Protein AF-A0A519MWJ8-F1 (afdb_monomer_lite)

Secondary structure (DSSP, 8-state):
-TTSTTGGG--EEEE-SSSSEEEEEETTEEEEEETTTTEEEEEEEPPTT-EEEEEEE-TTTS-EEEEEEE-SSSEEEEEEEB-TTSSBGGGS-SEEEEEES------PPP---

Structure (mmCIF, N/CA/C/O backbone):
data_AF-A0A519MWJ8-F1
#
_entry.id   AF-A0A519MWJ8-F1
#
loop_
_atom_site.group_PDB
_atom_site.id
_atom_site.type_symbol
_atom_site.label_atom_id
_atom_site.label_alt_id
_atom_site.label_comp_id
_atom_site.label_asym_id
_atom_site.label_entity_id
_atom_site.label_seq_id
_atom_site.pdbx_PDB_ins_code
_atom_site.Cartn_x
_atom_site.Cartn_y
_atom_site.Cartn_z
_atom_site.occupancy
_atom_site.B_iso_or_equiv
_atom_site.auth_seq_id
_atom_site.auth_comp_id
_atom_site.auth_asym_id
_atom_site.auth_atom_id
_atom_site.pdbx_PDB_model_num
ATOM 1 N N . MET A 1 1 ? 4.486 -22.082 -7.381 1.00 57.66 1 MET A N 1
ATOM 2 C CA . MET A 1 1 ? 4.437 -20.691 -6.866 1.00 57.66 1 MET A CA 1
ATOM 3 C C . MET A 1 1 ? 5.772 -20.212 -6.256 1.00 57.66 1 MET A C 1
ATOM 5 O O . MET A 1 1 ? 5.773 -19.205 -5.567 1.00 57.66 1 MET A O 1
ATOM 9 N N . SER A 1 2 ? 6.923 -20.847 -6.550 1.00 72.25 2 SER A N 1
ATOM 10 C CA . SER A 1 2 ? 8.236 -20.535 -5.928 1.00 72.25 2 SER A CA 1
ATOM 11 C C . SER A 1 2 ? 8.688 -19.075 -6.053 1.00 72.25 2 SER A C 1
ATOM 13 O O . SER A 1 2 ? 9.361 -18.566 -5.167 1.00 72.25 2 SER A O 1
ATOM 15 N N . ASN A 1 3 ? 8.308 -18.401 -7.140 1.00 86.06 3 ASN A N 1
ATOM 16 C CA . ASN A 1 3 ? 8.737 -17.030 -7.416 1.00 86.06 3 ASN A CA 1
ATOM 17 C C . ASN A 1 3 ? 7.650 -16.002 -7.093 1.00 86.06 3 ASN A C 1
ATOM 19 O O . ASN A 1 3 ? 7.839 -14.825 -7.338 1.00 86.06 3 ASN A O 1
ATOM 23 N N . SER A 1 4 ? 6.494 -16.409 -6.577 1.00 85.38 4 SER A N 1
ATOM 24 C CA . SER A 1 4 ? 5.395 -15.495 -6.240 1.00 85.38 4 SER A CA 1
ATOM 25 C C . SER A 1 4 ? 4.793 -15.961 -4.923 1.00 85.38 4 SER A C 1
ATOM 27 O O . SER A 1 4 ? 3.702 -16.540 -4.924 1.00 85.38 4 SER A O 1
ATOM 29 N N . PRO A 1 5 ? 5.560 -15.834 -3.822 1.00 86.56 5 PRO A N 1
ATOM 30 C CA . PRO A 1 5 ? 5.176 -16.366 -2.526 1.00 86.56 5 PRO A CA 1
ATOM 31 C C . PRO A 1 5 ? 3.767 -15.913 -2.161 1.00 86.56 5 PRO A C 1
ATOM 33 O O . PRO A 1 5 ? 3.449 -14.728 -2.225 1.00 86.56 5 PRO A O 1
ATOM 36 N N . GLU A 1 6 ? 2.932 -16.886 -1.802 1.00 90.56 6 GLU A N 1
ATOM 37 C CA . GLU A 1 6 ? 1.616 -16.673 -1.188 1.00 90.56 6 GLU A CA 1
ATOM 38 C C . GLU A 1 6 ? 0.588 -15.922 -2.040 1.00 90.56 6 GLU A C 1
ATOM 40 O O . GLU A 1 6 ? -0.496 -15.616 -1.555 1.00 90.56 6 GLU A O 1
ATOM 45 N N . ILE A 1 7 ? 0.863 -15.692 -3.328 1.00 92.19 7 ILE A N 1
ATOM 46 C CA . ILE A 1 7 ? -0.062 -14.975 -4.216 1.00 92.19 7 ILE A CA 1
ATOM 47 C C . ILE A 1 7 ? -1.437 -15.660 -4.325 1.00 92.19 7 ILE A C 1
ATOM 49 O O . ILE A 1 7 ? -2.439 -14.991 -4.548 1.00 92.19 7 ILE A O 1
ATOM 53 N N . GLY A 1 8 ? -1.507 -16.983 -4.121 1.00 92.69 8 GLY A N 1
ATOM 54 C CA . GLY A 1 8 ? -2.766 -17.739 -4.086 1.00 92.69 8 GLY A CA 1
ATOM 55 C C . GLY A 1 8 ? -3.659 -17.439 -2.875 1.00 92.69 8 GLY A C 1
ATOM 56 O O . GLY A 1 8 ? -4.844 -17.746 -2.919 1.00 92.69 8 GLY A O 1
ATOM 57 N N . SER A 1 9 ? -3.105 -16.823 -1.828 1.00 95.56 9 SER A N 1
ATOM 58 C CA . SER A 1 9 ? -3.822 -16.381 -0.624 1.00 95.56 9 SER A CA 1
ATOM 59 C C . SER A 1 9 ? -3.936 -14.856 -0.552 1.00 95.56 9 SER A C 1
ATOM 61 O O . SER A 1 9 ? -4.251 -14.312 0.506 1.00 95.56 9 SER A O 1
ATOM 63 N N . ALA A 1 10 ? -3.614 -14.154 -1.642 1.00 96.94 10 ALA A N 1
ATOM 64 C CA . ALA A 1 10 ? -3.634 -12.704 -1.661 1.00 96.94 10 ALA A CA 1
ATOM 65 C C . ALA A 1 10 ? -5.065 -12.156 -1.664 1.00 96.94 10 ALA A C 1
ATOM 67 O O . ALA A 1 10 ? -5.931 -12.659 -2.379 1.00 96.94 10 ALA A O 1
ATOM 68 N N . THR A 1 11 ? -5.302 -11.118 -0.864 1.00 97.12 11 THR A N 1
ATOM 69 C CA . THR A 1 11 ? -6.643 -10.554 -0.640 1.00 97.12 11 THR A CA 1
ATOM 70 C C . THR A 1 11 ? -6.878 -9.257 -1.396 1.00 97.12 11 THR A C 1
ATOM 72 O O . THR A 1 11 ? -8.014 -8.964 -1.758 1.00 97.12 11 THR A O 1
ATOM 75 N N . ASN A 1 12 ? -5.824 -8.486 -1.670 1.00 98.00 12 ASN A N 1
ATOM 76 C CA . ASN A 1 12 ? -5.920 -7.240 -2.422 1.00 98.00 12 ASN A CA 1
ATOM 77 C C . ASN A 1 12 ? -4.834 -7.167 -3.494 1.00 98.00 12 ASN A C 1
ATOM 79 O O . ASN A 1 12 ? -3.761 -7.763 -3.365 1.00 98.00 12 ASN A O 1
ATOM 83 N N . PHE A 1 13 ? -5.122 -6.401 -4.545 1.00 97.56 13 PHE A N 1
ATOM 84 C CA . PHE A 1 13 ? -4.254 -6.236 -5.702 1.00 97.56 13 PHE A CA 1
ATOM 85 C C . PHE A 1 13 ? -4.301 -4.798 -6.211 1.00 97.56 13 PHE A C 1
ATOM 87 O O . PHE A 1 13 ? -5.374 -4.222 -6.366 1.00 97.56 13 PHE A O 1
ATOM 94 N N . ALA A 1 14 ? -3.142 -4.245 -6.555 1.00 97.50 14 ALA A N 1
ATOM 95 C CA . ALA A 1 14 ? -3.031 -2.957 -7.226 1.00 97.50 14 ALA A CA 1
ATOM 96 C C . ALA A 1 14 ? -1.935 -3.007 -8.288 1.00 97.50 14 ALA A C 1
ATOM 98 O O . ALA A 1 14 ? -0.863 -3.559 -8.069 1.00 97.50 14 ALA A O 1
ATOM 99 N N . THR A 1 15 ? -2.183 -2.421 -9.454 1.00 96.69 15 THR A N 1
ATOM 100 C CA . THR A 1 15 ? -1.237 -2.437 -10.578 1.00 96.69 15 THR A CA 1
ATOM 101 C C . THR A 1 15 ? -0.660 -1.058 -10.834 1.00 96.69 15 THR A C 1
ATOM 103 O O . THR A 1 15 ? -1.372 -0.052 -10.767 1.00 96.69 15 THR A O 1
ATOM 106 N N . SER A 1 16 ? 0.625 -1.015 -11.179 1.00 94.94 16 SER A N 1
ATOM 107 C CA . SER A 1 16 ? 1.219 0.195 -11.738 1.00 94.94 16 SER A CA 1
ATOM 108 C C . SER A 1 16 ? 0.735 0.391 -13.177 1.00 94.94 16 SER A C 1
ATOM 110 O O . SER A 1 16 ? 0.675 -0.552 -13.961 1.00 94.94 16 SER A O 1
ATOM 112 N N . SER A 1 17 ? 0.378 1.626 -13.525 1.00 91.62 17 SER A N 1
ATOM 113 C CA . SER A 1 17 ? 0.055 2.035 -14.900 1.00 91.62 17 SER A CA 1
ATOM 114 C C . SER A 1 17 ? 1.295 2.398 -15.726 1.00 91.62 17 SER A C 1
ATOM 116 O O . SER A 1 17 ? 1.178 2.597 -16.932 1.00 91.62 17 SER A O 1
ATOM 118 N N . ILE A 1 18 ? 2.471 2.487 -15.093 1.00 92.94 18 ILE A N 1
ATOM 119 C CA . ILE A 1 18 ? 3.733 2.905 -15.733 1.00 92.94 18 ILE A CA 1
ATOM 120 C C . ILE A 1 18 ? 4.811 1.815 -15.703 1.00 92.94 18 ILE A C 1
ATOM 122 O O . ILE A 1 18 ? 5.616 1.724 -16.625 1.00 92.94 18 ILE A O 1
ATOM 126 N N . LEU A 1 19 ? 4.830 0.975 -14.663 1.00 92.50 19 LEU A N 1
ATOM 127 C CA . LEU A 1 19 ? 5.751 -0.151 -14.517 1.00 92.50 19 LEU A CA 1
ATOM 128 C C . LEU A 1 19 ? 4.985 -1.458 -14.735 1.00 92.50 19 LEU A C 1
ATOM 130 O O . LEU A 1 19 ? 3.803 -1.561 -14.415 1.00 92.50 19 LEU A O 1
ATOM 134 N N . LYS A 1 20 ? 5.665 -2.492 -15.237 1.00 95.50 20 LYS A N 1
ATOM 135 C CA . LYS A 1 20 ? 5.091 -3.840 -15.404 1.00 95.50 20 LYS A CA 1
ATOM 136 C C . LYS A 1 20 ? 5.099 -4.596 -14.073 1.00 95.50 20 LYS A C 1
ATOM 138 O O . LYS A 1 20 ? 5.793 -5.600 -13.915 1.00 95.50 20 LYS A O 1
ATOM 143 N N . GLN A 1 21 ? 4.378 -4.045 -13.103 1.00 96.88 21 GLN A N 1
ATOM 144 C CA . GLN A 1 21 ? 4.433 -4.440 -11.702 1.00 96.88 21 GLN A CA 1
ATOM 145 C C . GLN A 1 21 ? 3.040 -4.511 -11.069 1.00 96.88 21 GLN A C 1
ATOM 147 O O . GLN A 1 21 ? 2.159 -3.688 -11.342 1.00 96.88 21 GLN A O 1
ATOM 152 N N . LEU A 1 22 ? 2.876 -5.499 -10.191 1.00 97.25 22 LEU A N 1
ATOM 153 C CA . LEU A 1 22 ? 1.666 -5.785 -9.428 1.00 97.25 22 LEU A CA 1
ATOM 154 C C . LEU A 1 22 ? 2.013 -5.817 -7.939 1.00 97.25 22 LEU A C 1
ATOM 156 O O . LEU A 1 22 ? 2.906 -6.547 -7.518 1.00 97.25 22 LEU A O 1
ATOM 160 N N . TYR A 1 23 ? 1.266 -5.070 -7.146 1.00 98.31 23 TYR A N 1
ATOM 161 C CA . TYR A 1 23 ? 1.293 -5.125 -5.694 1.00 98.31 23 TYR A CA 1
ATOM 162 C C . TYR A 1 23 ? 0.184 -6.056 -5.232 1.00 98.31 23 TYR A C 1
ATOM 164 O O . TYR A 1 23 ? -0.934 -5.981 -5.748 1.00 98.31 23 TYR A O 1
ATOM 172 N N . TYR A 1 24 ? 0.482 -6.917 -4.268 1.00 98.38 24 TYR A N 1
ATOM 173 C CA . TYR A 1 24 ? -0.519 -7.771 -3.641 1.00 98.38 24 TYR A CA 1
ATOM 174 C C . TYR A 1 24 ? -0.256 -7.920 -2.149 1.00 98.38 24 TYR A C 1
ATOM 176 O O . TYR A 1 24 ? 0.867 -7.721 -1.680 1.00 98.38 24 TYR A O 1
ATOM 184 N N . THR A 1 25 ? -1.295 -8.258 -1.396 1.00 98.31 25 THR A N 1
ATOM 185 C CA . THR A 1 25 ? -1.229 -8.333 0.066 1.00 98.31 25 THR A CA 1
ATOM 186 C C . THR A 1 25 ? -1.670 -9.691 0.576 1.00 98.31 25 THR A C 1
ATOM 188 O O . THR A 1 25 ? -2.588 -10.294 0.032 1.00 98.31 25 THR A O 1
ATOM 191 N N . VAL A 1 26 ? -1.003 -10.177 1.624 1.00 96.88 26 VAL A N 1
ATOM 192 C CA . VAL A 1 26 ? -1.331 -11.435 2.310 1.00 96.88 26 VAL A CA 1
ATOM 193 C C . VAL A 1 26 ? -1.248 -11.186 3.814 1.00 96.88 26 VAL A C 1
ATOM 195 O O . VAL A 1 26 ? -0.158 -10.994 4.359 1.00 96.88 26 VAL A O 1
ATOM 198 N N . GLY A 1 27 ? -2.396 -11.167 4.496 1.00 95.44 27 GLY A N 1
ATOM 199 C CA . GLY A 1 27 ? -2.470 -10.816 5.917 1.00 95.44 27 GLY A CA 1
ATOM 200 C C . GLY A 1 27 ? -1.956 -9.395 6.178 1.00 95.44 27 GLY A C 1
ATOM 201 O O . GLY A 1 27 ? -2.558 -8.421 5.739 1.00 95.44 27 GLY A O 1
ATOM 202 N N . ASN A 1 28 ? -0.823 -9.280 6.874 1.00 97.62 28 ASN A N 1
ATOM 203 C CA . ASN A 1 28 ? -0.159 -8.014 7.202 1.00 97.62 28 ASN A CA 1
ATOM 204 C C . ASN A 1 28 ? 1.037 -7.682 6.286 1.00 97.62 28 ASN A C 1
ATOM 206 O O . ASN A 1 28 ? 1.814 -6.773 6.588 1.00 97.62 28 ASN A O 1
ATOM 210 N N . ARG A 1 29 ? 1.234 -8.436 5.200 1.00 98.19 29 ARG A N 1
ATOM 211 C CA . ARG A 1 29 ? 2.395 -8.318 4.306 1.00 98.19 29 ARG A CA 1
ATOM 212 C C . ARG A 1 29 ? 2.015 -7.750 2.951 1.00 98.19 29 ARG A C 1
ATOM 214 O O . ARG A 1 29 ? 0.964 -8.083 2.407 1.00 98.19 29 ARG A O 1
ATOM 221 N N . VAL A 1 30 ? 2.912 -6.938 2.401 1.00 98.62 30 VAL A N 1
ATOM 222 C CA . VAL A 1 30 ? 2.807 -6.342 1.069 1.00 98.62 30 VAL A CA 1
ATOM 223 C C . VAL A 1 30 ? 3.939 -6.860 0.197 1.00 98.62 30 VAL A C 1
ATOM 225 O O . VAL A 1 30 ? 5.120 -6.718 0.523 1.00 98.62 30 VAL A O 1
ATOM 228 N N . TYR A 1 31 ? 3.570 -7.422 -0.942 1.00 98.31 31 TYR A N 1
ATOM 229 C CA . TYR A 1 31 ? 4.479 -7.963 -1.932 1.00 98.31 31 TYR A CA 1
ATOM 230 C C . TYR A 1 31 ? 4.438 -7.141 -3.212 1.00 98.31 31 TYR A C 1
ATOM 232 O O . TYR A 1 31 ? 3.397 -6.611 -3.602 1.00 98.31 31 TYR A O 1
ATOM 240 N N . LEU A 1 32 ? 5.578 -7.092 -3.891 1.00 98.12 32 LEU A N 1
ATOM 241 C CA . LEU A 1 32 ? 5.730 -6.530 -5.224 1.00 98.12 32 LEU A CA 1
ATOM 242 C C . LEU A 1 32 ? 6.143 -7.636 -6.184 1.00 98.12 32 LEU A C 1
ATOM 244 O O . LEU A 1 32 ? 7.247 -8.168 -6.067 1.00 98.12 32 LEU A O 1
ATOM 248 N N . TYR A 1 33 ? 5.270 -7.953 -7.132 1.00 97.75 33 TYR A N 1
ATOM 249 C CA . TYR A 1 33 ? 5.544 -8.830 -8.259 1.00 97.75 33 TYR A CA 1
ATOM 250 C C . TYR A 1 33 ? 6.011 -8.022 -9.467 1.00 97.75 33 TYR A C 1
ATOM 252 O O . TYR A 1 33 ? 5.304 -7.134 -9.950 1.00 97.75 33 TYR A O 1
ATOM 260 N N . ASP A 1 34 ? 7.190 -8.361 -9.974 1.00 95.94 34 ASP A N 1
ATOM 261 C CA . ASP A 1 34 ? 7.734 -7.827 -11.212 1.00 95.94 34 ASP A CA 1
ATOM 262 C C . ASP A 1 34 ? 7.490 -8.821 -12.352 1.00 95.94 34 ASP A C 1
ATOM 264 O O . ASP A 1 34 ? 7.972 -9.958 -12.336 1.00 95.94 34 ASP A O 1
ATOM 268 N N . MET A 1 35 ? 6.718 -8.399 -13.354 1.00 94.12 35 MET A N 1
ATOM 269 C CA . MET A 1 35 ? 6.306 -9.275 -14.452 1.00 94.12 35 MET A CA 1
ATOM 270 C C . MET A 1 35 ? 7.457 -9.586 -15.414 1.00 94.12 35 MET A C 1
ATOM 272 O O . MET A 1 35 ? 7.420 -10.613 -16.093 1.00 94.12 35 MET A O 1
ATOM 276 N N . LEU A 1 36 ? 8.471 -8.716 -15.491 1.00 93.94 36 LEU A N 1
ATOM 277 C CA . LEU A 1 36 ? 9.648 -8.943 -16.329 1.00 93.94 36 LEU A CA 1
ATOM 278 C C . LEU A 1 36 ? 10.575 -9.963 -15.673 1.00 93.94 36 LEU A C 1
ATOM 280 O O . LEU A 1 36 ? 11.013 -10.903 -16.334 1.00 93.94 36 LEU A O 1
ATOM 284 N N . ALA A 1 37 ? 10.809 -9.819 -14.368 1.00 94.12 37 ALA A N 1
ATOM 285 C CA . ALA A 1 37 ? 11.596 -10.778 -13.594 1.00 94.12 37 ALA A CA 1
ATOM 286 C C . ALA A 1 37 ? 10.829 -12.079 -13.292 1.00 94.12 37 ALA A C 1
ATOM 288 O O . ALA A 1 37 ? 11.430 -13.082 -12.908 1.00 94.12 37 ALA A O 1
ATOM 289 N N . LYS A 1 38 ? 9.500 -12.070 -13.467 1.00 94.56 38 LYS A N 1
ATOM 290 C CA . LYS A 1 38 ? 8.582 -13.162 -13.112 1.00 94.56 38 LYS A CA 1
ATOM 291 C C . LYS A 1 38 ? 8.740 -13.588 -11.650 1.00 94.56 38 LYS A C 1
ATOM 293 O O . LYS A 1 38 ? 8.605 -14.772 -11.329 1.00 94.56 38 LYS A O 1
ATOM 298 N N . SER A 1 39 ? 9.026 -12.629 -10.772 1.00 95.56 39 SER A N 1
ATOM 299 C CA . SER A 1 39 ? 9.270 -12.873 -9.355 1.00 95.56 39 SER A CA 1
ATOM 300 C C . SER A 1 39 ? 8.645 -11.801 -8.466 1.00 95.56 39 SER A C 1
ATOM 302 O O . SER A 1 39 ? 8.470 -10.656 -8.877 1.00 95.56 39 SER A O 1
ATOM 304 N N . ALA A 1 40 ? 8.275 -12.184 -7.245 1.00 97.00 40 ALA A N 1
ATOM 305 C CA . ALA A 1 40 ? 7.780 -11.295 -6.214 1.00 97.00 40 ALA A CA 1
ATOM 306 C C . ALA A 1 40 ? 8.730 -11.247 -5.027 1.00 97.00 40 ALA A C 1
ATOM 308 O O . ALA A 1 40 ? 9.411 -12.223 -4.707 1.00 97.00 40 ALA A O 1
ATOM 309 N N . ARG A 1 41 ? 8.713 -10.109 -4.342 1.00 96.19 41 ARG A N 1
ATOM 310 C CA . ARG A 1 41 ? 9.455 -9.880 -3.106 1.00 96.19 41 ARG A CA 1
ATOM 311 C C . ARG A 1 41 ? 8.582 -9.172 -2.086 1.00 96.19 41 ARG A C 1
ATOM 313 O O . ARG A 1 41 ? 7.719 -8.376 -2.454 1.00 96.19 41 ARG A O 1
ATOM 320 N N . LEU A 1 42 ? 8.808 -9.478 -0.815 1.00 97.12 42 LEU A N 1
ATOM 321 C CA . LEU A 1 42 ? 8.210 -8.757 0.300 1.00 97.12 42 LEU A CA 1
ATOM 322 C C . LEU A 1 42 ? 8.827 -7.358 0.346 1.00 97.12 42 LEU A C 1
ATOM 324 O O . LEU A 1 42 ? 10.048 -7.236 0.396 1.00 97.12 42 LEU A O 1
ATOM 328 N N . ILE A 1 43 ? 7.994 -6.322 0.319 1.00 98.06 43 ILE A N 1
ATOM 329 C CA . ILE A 1 43 ? 8.458 -4.928 0.363 1.00 98.06 43 ILE A CA 1
ATOM 330 C C . ILE A 1 43 ? 8.039 -4.208 1.642 1.00 98.06 43 ILE A C 1
ATOM 332 O O . ILE A 1 43 ? 8.600 -3.163 1.958 1.00 98.06 43 ILE A O 1
ATOM 336 N N . PHE A 1 44 ? 7.064 -4.751 2.381 1.00 98.56 44 PHE A N 1
ATOM 337 C CA . PHE A 1 44 ? 6.633 -4.191 3.656 1.00 98.56 44 PHE A CA 1
ATOM 338 C C . PHE A 1 44 ? 5.858 -5.206 4.496 1.00 98.56 44 PHE A C 1
ATOM 340 O O . PHE A 1 44 ? 5.089 -6.008 3.964 1.00 98.56 44 PHE A O 1
ATOM 347 N N . THR A 1 45 ? 6.008 -5.109 5.815 1.00 98.56 45 THR A N 1
ATOM 348 C CA . THR A 1 45 ? 5.246 -5.889 6.793 1.00 98.56 45 THR A CA 1
ATOM 349 C C . THR A 1 45 ? 4.730 -4.943 7.864 1.00 98.56 45 THR A C 1
ATOM 351 O O . THR A 1 45 ? 5.519 -4.279 8.537 1.00 98.56 45 THR A O 1
ATOM 354 N N . PHE A 1 46 ? 3.413 -4.882 8.035 1.00 98.38 46 PHE A N 1
ATOM 355 C CA . PHE A 1 46 ? 2.810 -4.192 9.173 1.00 98.38 46 PHE A CA 1
ATOM 356 C C . PHE A 1 46 ? 3.064 -4.976 10.470 1.00 98.38 46 PHE A C 1
ATOM 358 O O . PHE A 1 46 ? 3.327 -6.180 10.409 1.00 98.38 46 PHE A O 1
ATOM 365 N N . PRO A 1 47 ? 2.975 -4.345 11.654 1.00 97.69 47 PRO A N 1
ATOM 366 C CA . PRO A 1 47 ? 3.095 -5.062 12.919 1.00 97.69 47 PRO A CA 1
ATOM 367 C C . PRO A 1 47 ? 2.139 -6.262 13.010 1.00 97.69 47 PRO A C 1
ATOM 369 O O . PRO A 1 47 ? 1.098 -6.309 12.353 1.00 97.69 47 PRO A O 1
ATOM 372 N N . ALA A 1 48 ? 2.495 -7.251 13.829 1.00 96.25 48 ALA A N 1
ATOM 373 C CA . ALA A 1 48 ? 1.631 -8.404 14.058 1.00 96.25 48 ALA A CA 1
ATOM 374 C C . ALA A 1 48 ? 0.256 -7.961 14.595 1.00 96.25 48 ALA A C 1
ATOM 376 O O . ALA A 1 48 ? 0.167 -7.031 15.393 1.00 96.25 48 ALA A O 1
ATOM 377 N N . GLY A 1 49 ? -0.808 -8.626 14.140 1.00 94.38 49 GLY A N 1
ATOM 378 C CA . GLY A 1 49 ? -2.194 -8.288 14.487 1.00 94.38 49 GLY A CA 1
ATOM 379 C C . GLY A 1 49 ? -2.840 -7.229 13.587 1.00 94.38 49 GLY A C 1
ATOM 380 O O . GLY A 1 49 ? -4.060 -7.102 13.610 1.00 94.38 49 GLY A O 1
ATOM 381 N N . TYR A 1 50 ? -2.065 -6.523 12.756 1.00 97.62 50 TYR A N 1
ATOM 382 C CA . TYR A 1 50 ? -2.631 -5.622 11.754 1.00 97.62 50 TYR A CA 1
ATOM 383 C C . TYR A 1 50 ? -3.227 -6.439 10.609 1.00 97.62 50 TYR A C 1
ATOM 385 O O . TYR A 1 50 ? -2.624 -7.410 10.149 1.00 97.62 50 TYR A O 1
ATOM 393 N N . VAL A 1 51 ? -4.383 -6.018 10.110 1.00 97.31 51 VAL A N 1
ATOM 394 C CA . VAL A 1 51 ? -5.048 -6.643 8.965 1.00 97.31 51 VAL A CA 1
ATOM 395 C C . VAL A 1 51 ? -5.125 -5.622 7.845 1.00 97.31 51 VAL A C 1
ATOM 397 O O . VAL A 1 51 ? -5.696 -4.551 8.030 1.00 97.31 51 VAL A O 1
ATOM 400 N N . ILE A 1 52 ? -4.551 -5.938 6.683 1.00 98.56 52 ILE A N 1
ATOM 401 C CA . ILE A 1 52 ? -4.730 -5.099 5.497 1.00 98.56 52 ILE A CA 1
ATOM 402 C C . ILE A 1 52 ? -6.138 -5.330 4.954 1.00 98.56 52 ILE A C 1
ATOM 404 O O . ILE A 1 52 ? -6.534 -6.469 4.712 1.00 98.56 52 ILE A O 1
ATOM 408 N N . LYS A 1 53 ? -6.885 -4.241 4.779 1.00 98.25 53 LYS A N 1
ATOM 409 C CA . LYS A 1 53 ? -8.282 -4.268 4.339 1.00 98.25 53 LYS A CA 1
ATOM 410 C C . LYS A 1 53 ? -8.412 -3.893 2.878 1.00 98.25 53 LYS A C 1
ATOM 412 O O . LYS A 1 53 ? -9.133 -4.560 2.140 1.00 98.25 53 LYS A O 1
ATOM 417 N N . ASP A 1 54 ? -7.674 -2.871 2.457 1.00 98.50 54 ASP A N 1
ATOM 418 C CA . ASP A 1 54 ? -7.674 -2.434 1.069 1.00 98.50 54 ASP A CA 1
ATOM 419 C C . ASP A 1 54 ? -6.374 -1.731 0.673 1.00 98.50 54 ASP A C 1
ATOM 421 O O . ASP A 1 54 ? -5.657 -1.190 1.522 1.00 98.50 54 ASP A O 1
ATOM 425 N N . ILE A 1 55 ? -6.083 -1.732 -0.627 1.00 98.56 55 ILE A N 1
ATOM 426 C CA . ILE A 1 55 ? -4.969 -0.992 -1.220 1.00 98.56 55 ILE A CA 1
ATOM 427 C C . ILE A 1 55 ? -5.432 -0.274 -2.484 1.00 98.56 55 ILE A C 1
ATOM 429 O O . ILE A 1 55 ? -6.142 -0.850 -3.299 1.00 98.56 55 ILE A O 1
ATOM 433 N N . GLU A 1 56 ? -4.967 0.954 -2.693 1.00 97.75 56 GLU A N 1
ATOM 434 C CA . GLU A 1 56 ? -5.301 1.724 -3.889 1.00 97.75 56 GLU A CA 1
ATOM 435 C C . GLU A 1 56 ? -4.077 2.436 -4.463 1.00 97.75 56 GLU A C 1
ATOM 437 O O . GLU A 1 56 ? -3.344 3.146 -3.769 1.00 97.75 56 GLU A O 1
ATOM 442 N N . MET A 1 57 ? -3.857 2.247 -5.764 1.00 97.31 57 MET A N 1
ATOM 443 C CA . MET A 1 57 ? -2.788 2.916 -6.504 1.00 97.31 57 MET A CA 1
ATOM 444 C C . MET A 1 57 ? -3.266 4.278 -6.994 1.00 97.31 57 MET A C 1
ATOM 446 O O . MET A 1 57 ? -4.288 4.374 -7.673 1.00 97.31 57 MET A O 1
ATOM 450 N N . LEU A 1 58 ? -2.469 5.327 -6.787 1.00 95.00 58 LEU A N 1
ATOM 451 C CA . LEU A 1 58 ? -2.705 6.610 -7.443 1.00 95.00 58 LEU A CA 1
ATOM 452 C C . LEU A 1 58 ? -2.492 6.473 -8.958 1.00 95.00 58 LEU A C 1
ATOM 454 O O . LEU A 1 58 ? -1.382 6.634 -9.455 1.00 95.00 58 LEU A O 1
ATOM 458 N N . ARG A 1 59 ? -3.560 6.203 -9.713 1.00 90.94 59 ARG A N 1
ATOM 459 C CA . ARG A 1 59 ? -3.490 5.824 -11.139 1.00 90.94 59 ARG A CA 1
ATOM 460 C C . ARG A 1 59 ? -2.817 6.844 -12.055 1.00 90.94 59 ARG A C 1
ATOM 462 O O . ARG A 1 59 ? -2.186 6.448 -13.034 1.00 90.94 59 ARG A O 1
ATOM 469 N N . SER A 1 60 ? -2.941 8.135 -11.746 1.00 90.88 60 SER A N 1
ATOM 470 C CA . SER A 1 60 ? -2.415 9.220 -12.584 1.00 90.88 60 SER A CA 1
ATOM 471 C C . SER A 1 60 ? -0.891 9.245 -12.657 1.00 90.88 60 SER A C 1
ATOM 473 O O . SER A 1 60 ? -0.338 9.704 -13.650 1.00 90.88 60 SER A O 1
ATOM 475 N N . THR A 1 61 ? -0.206 8.759 -11.621 1.00 93.69 61 THR A N 1
ATOM 476 C CA . THR A 1 61 ? 1.262 8.761 -11.568 1.00 93.69 61 THR A CA 1
ATOM 477 C C . THR A 1 61 ? 1.848 7.393 -11.264 1.00 93.69 61 THR A C 1
ATOM 479 O O . THR A 1 61 ? 3.006 7.160 -11.584 1.00 93.69 61 THR A O 1
ATOM 482 N N . SER A 1 62 ? 1.082 6.510 -10.622 1.00 94.88 62 SER A N 1
ATOM 483 C CA . SER A 1 62 ? 1.529 5.236 -10.054 1.00 94.88 62 SER A CA 1
ATOM 484 C C . SER A 1 62 ? 2.772 5.360 -9.164 1.00 94.88 62 SER A C 1
ATOM 486 O O . SER A 1 62 ? 3.567 4.432 -9.043 1.00 94.88 62 SER A O 1
ATOM 488 N N . LYS A 1 63 ? 2.944 6.532 -8.535 1.00 96.56 63 LYS A N 1
ATOM 489 C CA . LYS A 1 63 ? 4.042 6.839 -7.603 1.00 96.56 63 LYS A CA 1
ATOM 490 C C . LYS A 1 63 ? 3.615 6.784 -6.139 1.00 96.56 63 LYS A C 1
ATOM 492 O O . LYS A 1 63 ? 4.391 7.151 -5.259 1.00 96.56 63 LYS A O 1
ATOM 497 N N . GLN A 1 64 ? 2.381 6.370 -5.873 1.00 97.62 64 GLN A N 1
ATOM 498 C CA . GLN A 1 64 ? 1.855 6.269 -4.525 1.00 97.62 64 GLN A CA 1
ATOM 499 C C . GLN A 1 64 ? 0.884 5.104 -4.412 1.00 97.62 64 GLN A C 1
ATOM 501 O O . GLN A 1 64 ? -0.049 5.002 -5.208 1.00 97.62 64 GLN A O 1
ATOM 506 N N . LEU A 1 65 ? 1.090 4.284 -3.387 1.00 98.25 65 LEU A N 1
ATOM 507 C CA . LEU A 1 65 ? 0.138 3.274 -2.951 1.00 98.25 65 LEU A CA 1
ATOM 508 C C . LEU A 1 65 ? -0.428 3.702 -1.599 1.00 98.25 65 LEU A C 1
ATOM 510 O O . LEU A 1 65 ? 0.324 4.026 -0.677 1.00 98.25 65 LEU A O 1
AT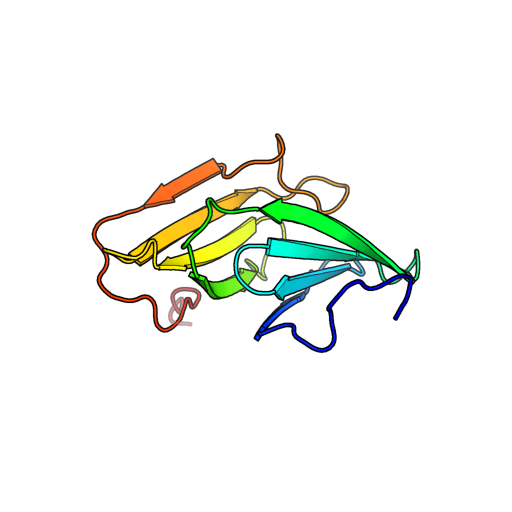OM 514 N N . VAL A 1 66 ? -1.748 3.722 -1.492 1.00 98.38 66 VAL A N 1
ATOM 515 C CA . VAL A 1 66 ? -2.455 3.960 -0.236 1.00 98.38 66 VAL A CA 1
ATOM 516 C C . VAL A 1 66 ? -2.910 2.611 0.301 1.00 98.38 66 VAL A C 1
ATOM 518 O O . VAL A 1 66 ? -3.427 1.800 -0.459 1.00 98.38 66 VAL A O 1
ATOM 521 N N . ILE A 1 67 ? -2.689 2.351 1.586 1.00 98.62 67 ILE A N 1
ATOM 522 C CA . ILE A 1 67 ? -3.046 1.090 2.239 1.00 98.62 67 ILE A CA 1
ATOM 523 C C . ILE A 1 67 ? -3.886 1.394 3.469 1.00 98.62 67 ILE A C 1
ATOM 525 O O . ILE A 1 67 ? -3.495 2.194 4.319 1.00 98.62 67 ILE A O 1
ATOM 529 N N . GLY A 1 68 ? -5.029 0.733 3.553 1.00 98.56 68 GLY A N 1
ATOM 530 C CA . GLY A 1 68 ? -5.950 0.796 4.670 1.00 98.56 68 GLY A CA 1
ATOM 531 C C . GLY A 1 68 ? -5.803 -0.456 5.503 1.00 98.56 68 GLY A C 1
ATOM 532 O O . GLY A 1 68 ? -5.851 -1.567 4.969 1.00 98.56 68 GLY A O 1
ATOM 533 N N . VAL A 1 69 ? -5.595 -0.275 6.799 1.00 98.44 69 VAL A N 1
ATOM 534 C CA . VAL A 1 69 ? -5.381 -1.374 7.734 1.00 98.44 69 VAL A CA 1
ATOM 535 C C . VAL A 1 69 ? -6.237 -1.185 8.971 1.00 98.44 69 VAL A C 1
ATOM 537 O O . VAL A 1 69 ? -6.447 -0.058 9.412 1.00 98.44 69 VAL A O 1
ATOM 540 N N . ASP A 1 70 ? -6.656 -2.292 9.566 1.00 97.75 70 ASP A N 1
ATOM 541 C CA . ASP A 1 70 ? -7.162 -2.307 10.933 1.00 97.75 70 ASP A CA 1
ATOM 542 C C . ASP A 1 70 ? -6.031 -2.754 11.859 1.00 97.75 70 ASP A C 1
ATOM 544 O O . ASP A 1 70 ? -5.419 -3.801 11.640 1.00 97.75 70 ASP A O 1
ATOM 548 N N . ASN A 1 71 ? -5.740 -1.974 12.902 1.00 95.62 71 ASN A N 1
ATOM 549 C CA . ASN A 1 71 ? -4.665 -2.279 13.857 1.00 95.62 71 ASN A CA 1
ATOM 550 C C . ASN A 1 71 ? -5.111 -3.165 15.041 1.00 95.62 71 ASN A C 1
ATOM 552 O O . ASN A 1 71 ? -4.361 -3.333 16.002 1.00 95.62 71 ASN A O 1
ATOM 556 N N . GLY A 1 72 ? -6.341 -3.686 14.992 1.00 93.00 72 GLY A N 1
ATOM 557 C CA . GLY A 1 72 ? -7.005 -4.422 16.073 1.00 93.00 72 GLY A CA 1
ATOM 558 C C . GLY A 1 72 ? -7.924 -3.565 16.953 1.00 93.00 72 GLY A C 1
ATOM 559 O O . GLY A 1 72 ? -8.826 -4.107 17.584 1.00 93.00 72 GLY A O 1
ATOM 560 N N . THR A 1 73 ? -7.750 -2.242 16.946 1.00 93.62 73 THR A N 1
ATOM 561 C CA . THR A 1 73 ? -8.570 -1.293 17.723 1.00 93.62 73 THR A CA 1
ATOM 562 C C . THR A 1 73 ? -9.256 -0.260 16.833 1.00 93.62 73 THR A C 1
ATOM 564 O O . THR A 1 73 ? -10.402 0.107 17.078 1.00 93.62 73 THR A O 1
ATOM 567 N N . ALA A 1 74 ? -8.554 0.239 15.817 1.00 96.06 74 ALA A N 1
ATOM 568 C CA . ALA A 1 74 ? -9.010 1.302 14.934 1.00 96.06 74 ALA A CA 1
ATOM 569 C C . ALA A 1 74 ? -8.429 1.141 13.526 1.00 96.06 74 ALA A C 1
ATOM 571 O O . ALA A 1 74 ? -7.3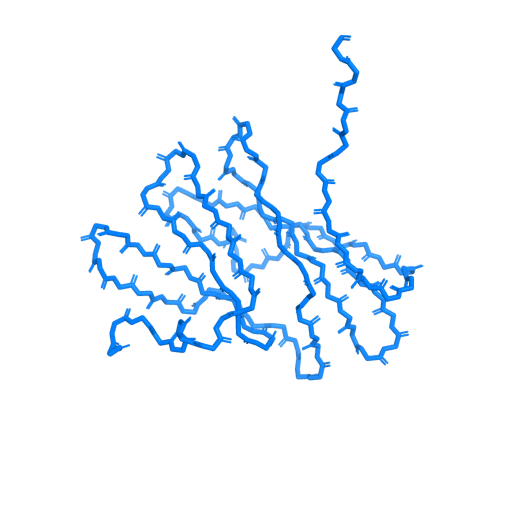98 0.487 13.327 1.00 96.06 74 ALA A O 1
ATOM 572 N N . GLY A 1 75 ? -9.075 1.796 12.567 1.00 98.06 75 GLY A N 1
ATOM 573 C CA . GLY A 1 75 ? -8.577 1.905 11.209 1.00 98.06 75 GLY A CA 1
ATOM 574 C C . GLY A 1 75 ? -7.469 2.945 11.088 1.00 98.06 75 GLY A C 1
ATOM 575 O O . GLY A 1 75 ? -7.498 4.025 11.696 1.00 98.06 75 GLY A O 1
ATOM 576 N N . GLU A 1 76 ? -6.493 2.628 10.250 1.00 98.44 76 GLU A N 1
ATOM 577 C CA . GLU A 1 76 ? -5.381 3.495 9.898 1.00 98.44 76 GLU A CA 1
ATOM 578 C C . GLU A 1 76 ? -5.171 3.494 8.380 1.00 98.44 76 GLU A C 1
ATOM 580 O O . GLU A 1 76 ? -5.316 2.474 7.706 1.00 98.44 76 GLU A O 1
ATOM 585 N N . VAL A 1 77 ? -4.804 4.653 7.832 1.00 98.38 77 VAL A N 1
ATOM 586 C CA . VAL A 1 77 ? -4.540 4.817 6.398 1.00 98.38 77 VAL A CA 1
ATOM 587 C C . VAL A 1 77 ? -3.110 5.287 6.198 1.00 98.38 77 VAL A C 1
ATOM 589 O O . VAL A 1 77 ? -2.697 6.332 6.706 1.00 98.38 77 VAL A O 1
ATOM 592 N N . TYR A 1 78 ? -2.359 4.518 5.425 1.00 98.69 78 TYR A N 1
ATOM 593 C CA . TYR A 1 78 ? -0.948 4.718 5.153 1.00 98.69 78 TYR A CA 1
ATOM 594 C C . TYR A 1 78 ? -0.737 5.112 3.699 1.00 98.69 78 TYR A C 1
ATOM 596 O O . TYR A 1 78 ? -1.286 4.501 2.789 1.00 98.69 78 TYR A O 1
ATOM 604 N N . TYR A 1 79 ? 0.105 6.111 3.479 1.00 98.50 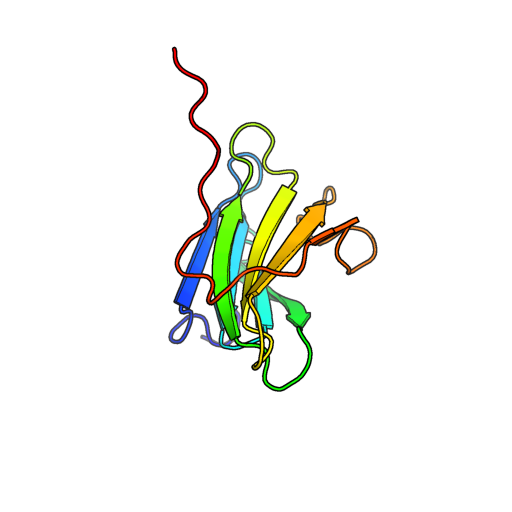79 TYR A N 1
ATOM 605 C CA . TYR A 1 79 ? 0.503 6.572 2.157 1.00 98.50 79 TYR A CA 1
ATOM 606 C C . TYR A 1 79 ? 1.967 6.216 1.943 1.00 98.50 79 TYR A C 1
ATOM 608 O O . TYR A 1 79 ? 2.842 6.731 2.642 1.00 98.50 79 TYR A O 1
ATOM 616 N N . PHE A 1 80 ? 2.238 5.374 0.954 1.00 98.69 80 PHE A N 1
ATOM 617 C CA . PHE A 1 80 ? 3.581 4.963 0.570 1.00 98.69 80 PHE A CA 1
ATOM 618 C C . PHE A 1 80 ? 3.978 5.648 -0.728 1.00 98.69 80 PHE A C 1
ATOM 620 O O . PHE A 1 80 ? 3.273 5.542 -1.729 1.00 98.69 80 PHE A O 1
ATOM 627 N N . SER A 1 81 ? 5.118 6.333 -0.723 1.00 98.25 81 SER A N 1
ATOM 628 C CA . SER A 1 81 ? 5.738 6.819 -1.957 1.00 98.25 81 SER A CA 1
ATOM 629 C C . SER A 1 81 ? 6.483 5.675 -2.635 1.00 98.25 81 SER A C 1
ATOM 631 O O . SER A 1 81 ? 7.160 4.911 -1.954 1.00 98.25 81 SER A O 1
ATOM 633 N N . ILE A 1 82 ? 6.384 5.573 -3.959 1.00 98.00 82 ILE A N 1
ATOM 634 C CA . ILE A 1 82 ? 7.029 4.526 -4.758 1.00 98.00 82 ILE A CA 1
ATOM 635 C C . ILE A 1 82 ? 8.243 5.102 -5.500 1.00 98.00 82 ILE A C 1
ATOM 637 O O . ILE A 1 82 ? 8.143 6.145 -6.154 1.00 98.00 82 ILE A O 1
ATOM 641 N N . ASN A 1 83 ? 9.387 4.423 -5.404 1.00 96.44 83 ASN A N 1
ATOM 642 C CA . ASN A 1 83 ? 10.625 4.791 -6.089 1.00 96.44 83 ASN A CA 1
ATOM 643 C C . ASN A 1 83 ? 10.683 4.246 -7.534 1.00 96.44 83 ASN A C 1
ATOM 645 O O . ASN A 1 83 ? 9.762 3.589 -8.018 1.00 96.44 83 ASN A O 1
ATOM 649 N N . GLY A 1 84 ? 11.784 4.508 -8.246 1.00 94.50 84 GLY A N 1
ATOM 650 C CA . GLY A 1 84 ? 11.959 4.064 -9.636 1.00 94.50 84 GLY A CA 1
ATOM 651 C C . GLY A 1 84 ? 11.987 2.540 -9.830 1.00 94.50 84 GLY A C 1
ATOM 652 O O . GLY A 1 84 ? 11.784 2.072 -10.945 1.00 94.50 84 GLY A O 1
ATOM 653 N N . GLN A 1 85 ? 12.214 1.770 -8.764 1.00 94.06 85 GLN A N 1
ATOM 654 C CA . GLN A 1 85 ? 12.246 0.305 -8.763 1.00 94.06 85 GLN A CA 1
ATOM 655 C C . GLN A 1 85 ? 10.887 -0.315 -8.390 1.00 94.06 85 GLN A C 1
ATOM 657 O O . GLN A 1 85 ? 10.748 -1.544 -8.384 1.00 94.06 85 GLN A O 1
ATOM 662 N N . GLY A 1 86 ? 9.885 0.514 -8.081 1.00 95.75 86 GLY A N 1
ATOM 663 C CA . GLY A 1 86 ? 8.571 0.071 -7.620 1.00 95.75 86 GLY A CA 1
ATOM 664 C C . GLY A 1 86 ? 8.471 -0.147 -6.111 1.00 95.75 86 GLY A C 1
ATOM 665 O O . GLY A 1 86 ? 7.399 -0.473 -5.610 1.00 95.75 86 GLY A O 1
ATOM 666 N N . GLU A 1 87 ? 9.550 0.035 -5.359 1.00 97.19 87 GLU A N 1
ATOM 667 C CA . GLU A 1 87 ? 9.555 -0.192 -3.914 1.00 97.19 87 GLU A CA 1
ATOM 668 C C . GLU A 1 87 ? 9.083 1.040 -3.159 1.00 97.19 87 GLU A C 1
ATOM 670 O O . GLU A 1 87 ? 9.086 2.156 -3.683 1.00 97.19 87 GLU A O 1
ATOM 675 N N . PHE A 1 88 ? 8.714 0.848 -1.896 1.00 98.25 88 PHE A N 1
ATOM 676 C CA . PHE A 1 88 ? 8.425 1.973 -1.025 1.00 98.25 88 PHE A CA 1
ATOM 677 C C . PHE A 1 88 ? 9.706 2.742 -0.726 1.00 98.25 88 PHE A C 1
ATOM 679 O O . PHE A 1 88 ? 10.699 2.182 -0.259 1.00 98.25 88 PHE A O 1
ATOM 686 N N . SER A 1 89 ? 9.686 4.043 -0.998 1.00 98.00 89 SER A N 1
ATOM 687 C CA . SER A 1 89 ? 10.796 4.936 -0.688 1.00 98.00 89 SER A CA 1
ATOM 688 C C . SER A 1 89 ? 11.150 4.831 0.797 1.00 98.00 89 SER A C 1
ATOM 690 O O . SER A 1 89 ? 10.272 4.890 1.65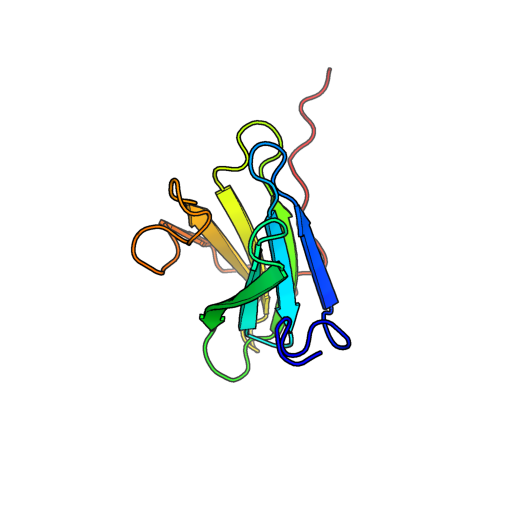5 1.00 98.00 89 SER A O 1
ATOM 692 N N . ASN A 1 90 ? 12.440 4.675 1.102 1.00 95.81 90 ASN A N 1
ATOM 693 C CA . ASN A 1 90 ? 12.963 4.454 2.458 1.00 95.81 90 ASN A CA 1
ATOM 694 C C . ASN A 1 90 ? 12.420 3.194 3.165 1.00 95.81 90 ASN A C 1
ATOM 696 O O . ASN A 1 90 ? 12.544 3.082 4.382 1.00 95.81 90 ASN A O 1
ATOM 700 N N . GLY A 1 91 ? 11.798 2.263 2.433 1.00 96.88 91 GLY A N 1
ATOM 701 C CA . GLY A 1 91 ? 11.221 1.041 2.998 1.00 96.88 91 GLY A CA 1
ATOM 702 C C . GLY A 1 91 ? 10.049 1.283 3.955 1.00 96.88 91 GLY A C 1
ATOM 703 O O . GLY A 1 91 ? 9.727 0.407 4.753 1.00 96.88 91 GLY A O 1
ATOM 704 N N . THR A 1 92 ? 9.425 2.466 3.928 1.00 97.81 92 THR A N 1
ATOM 705 C CA . THR A 1 92 ? 8.350 2.823 4.863 1.00 97.81 92 THR A CA 1
ATOM 706 C C . THR A 1 92 ? 7.341 3.799 4.253 1.00 97.81 92 THR A C 1
ATOM 708 O O . THR A 1 92 ? 7.472 4.247 3.114 1.00 97.81 92 THR A O 1
ATOM 711 N N . TYR A 1 93 ? 6.290 4.104 5.009 1.00 98.25 93 TYR A N 1
ATOM 712 C CA . TYR A 1 93 ? 5.259 5.058 4.624 1.00 98.25 93 TYR A CA 1
ATOM 713 C C . TYR A 1 93 ? 5.761 6.502 4.731 1.00 98.25 93 TYR A C 1
ATOM 715 O O . TYR A 1 93 ? 6.529 6.864 5.619 1.00 98.25 93 TYR A O 1
ATOM 723 N N . ALA A 1 94 ? 5.265 7.359 3.843 1.00 98.06 94 ALA A N 1
ATOM 724 C CA . ALA A 1 94 ? 5.508 8.797 3.879 1.00 98.06 94 ALA A CA 1
ATOM 725 C C . ALA A 1 94 ? 4.529 9.526 4.811 1.00 98.06 94 ALA A C 1
ATOM 727 O O . ALA A 1 94 ? 4.855 10.575 5.364 1.00 98.06 94 ALA A O 1
ATOM 728 N N . LYS A 1 95 ? 3.311 8.995 4.974 1.00 98.06 95 LYS A N 1
ATOM 729 C CA . LYS A 1 95 ? 2.282 9.582 5.839 1.00 98.06 95 LYS A CA 1
ATOM 730 C C . LYS A 1 95 ? 1.356 8.510 6.403 1.00 98.06 95 LYS A C 1
ATOM 732 O O . LYS A 1 95 ? 1.077 7.524 5.727 1.00 98.06 95 LYS A O 1
ATOM 737 N N . LYS A 1 96 ? 0.860 8.741 7.618 1.00 97.75 96 LYS A N 1
ATOM 738 C CA . LYS A 1 96 ? -0.175 7.938 8.270 1.00 97.75 96 LYS A CA 1
ATOM 739 C C . LYS A 1 96 ? -1.295 8.837 8.781 1.00 97.75 96 LYS A C 1
ATOM 741 O O . LYS A 1 96 ? -1.025 9.931 9.274 1.00 97.75 96 LYS A O 1
ATOM 746 N N . PHE A 1 97 ? -2.522 8.349 8.692 1.00 97.81 97 PHE A N 1
ATOM 747 C CA . PHE A 1 97 ? -3.695 8.911 9.344 1.00 97.81 97 PHE A CA 1
ATOM 748 C C . PHE A 1 97 ? -4.345 7.851 10.232 1.00 97.81 97 PHE A C 1
ATOM 750 O O . PHE A 1 97 ? -4.358 6.671 9.885 1.00 97.81 97 PHE A O 1
ATOM 757 N N . THR A 1 98 ? -4.873 8.279 11.372 1.00 97.50 98 THR A N 1
ATOM 758 C CA . THR A 1 98 ? -5.503 7.423 12.385 1.00 97.50 98 THR A CA 1
ATOM 759 C C . THR A 1 98 ? -6.855 8.007 12.789 1.00 97.50 98 THR A C 1
ATOM 761 O O . THR A 1 98 ? -7.231 9.087 12.330 1.00 97.50 98 THR A O 1
ATOM 764 N N . GLY A 1 99 ? -7.580 7.305 13.663 1.00 94.62 99 GLY A N 1
ATOM 765 C CA . GLY A 1 99 ? -8.878 7.756 14.172 1.00 94.62 99 GLY A CA 1
ATOM 766 C C . GLY A 1 99 ? -10.060 7.351 13.293 1.00 94.62 99 GLY A C 1
ATOM 767 O O . GLY A 1 99 ? -11.161 7.857 13.490 1.00 94.62 99 GLY A O 1
ATOM 768 N N . PHE A 1 100 ? -9.848 6.444 12.337 1.00 96.69 100 PHE A N 1
ATOM 769 C CA . PHE A 1 100 ? -10.936 5.823 11.593 1.00 96.69 100 PHE A CA 1
ATOM 770 C C . PHE A 1 100 ? -11.550 4.675 12.404 1.00 96.69 100 PHE A C 1
ATOM 772 O O . PHE A 1 100 ? -10.886 4.063 13.246 1.00 96.69 100 PHE A O 1
ATOM 779 N N . GLY A 1 101 ? -12.815 4.362 12.115 1.00 95.62 101 GLY A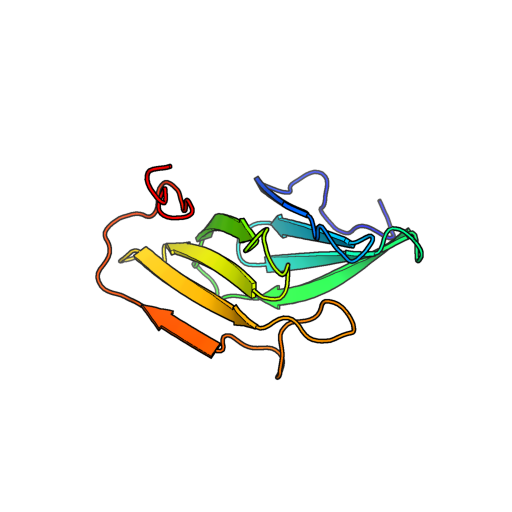 N 1
ATOM 780 C CA . GLY A 1 101 ? -13.384 3.053 12.443 1.00 95.62 101 GLY A CA 1
ATOM 781 C C . GLY A 1 101 ? -12.770 1.953 11.570 1.00 95.62 101 GLY A C 1
ATOM 782 O O . GLY A 1 101 ? -11.720 2.161 10.967 1.00 95.62 101 GLY A O 1
ATOM 783 N N . GLU A 1 102 ? -13.432 0.802 11.476 1.00 96.00 102 GLU A N 1
ATOM 784 C CA . GLU A 1 102 ? -12.988 -0.283 10.591 1.00 96.00 102 GLU A CA 1
ATOM 785 C C . GLU A 1 102 ? -12.837 0.210 9.143 1.00 96.00 102 GLU A C 1
ATOM 787 O O . GLU A 1 102 ? -13.730 0.870 8.596 1.00 96.00 102 GLU A O 1
ATOM 792 N N . ILE A 1 103 ? -11.709 -0.114 8.511 1.00 97.56 103 ILE A N 1
ATOM 793 C CA . ILE A 1 103 ? -11.510 0.187 7.098 1.00 97.56 103 ILE A CA 1
ATOM 794 C C . ILE A 1 103 ? -12.234 -0.857 6.254 1.00 97.56 103 ILE A C 1
ATOM 796 O O . ILE A 1 103 ? -11.900 -2.037 6.270 1.00 97.56 103 ILE A O 1
ATOM 800 N N . VAL A 1 104 ? -13.189 -0.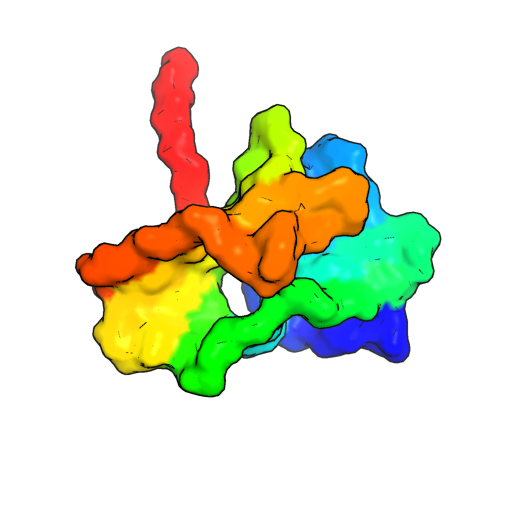408 5.443 1.00 95.56 104 VAL A N 1
ATOM 801 C CA . VAL A 1 104 ? -13.876 -1.280 4.477 1.00 95.56 104 VAL A CA 1
ATOM 802 C C . VAL A 1 104 ? -13.251 -1.168 3.088 1.00 95.56 104 VAL A C 1
ATOM 804 O O . VAL A 1 104 ? -13.055 -2.177 2.420 1.00 95.56 104 VAL A O 1
ATOM 807 N N . GLN A 1 105 ? -12.941 0.054 2.650 1.00 95.81 105 GLN A N 1
ATOM 808 C CA . GLN A 1 105 ? -12.425 0.326 1.310 1.00 95.81 105 GLN A CA 1
ATOM 809 C C . GLN A 1 105 ? -11.697 1.675 1.264 1.00 95.81 105 GLN A C 1
ATOM 811 O O . GLN A 1 105 ? -12.054 2.610 1.985 1.00 95.81 105 GLN A O 1
ATOM 816 N N . ILE A 1 106 ? -10.726 1.803 0.361 1.00 94.50 106 ILE A N 1
ATOM 817 C CA . ILE A 1 106 ? -10.117 3.065 -0.049 1.00 94.50 106 ILE A CA 1
ATOM 818 C C . ILE A 1 106 ? -10.451 3.311 -1.514 1.00 94.50 106 ILE A C 1
ATOM 820 O O . ILE A 1 106 ? -10.257 2.461 -2.374 1.00 94.50 106 ILE A O 1
ATOM 824 N N . THR A 1 107 ? -10.921 4.516 -1.822 1.00 91.38 107 THR A N 1
ATOM 825 C CA . THR A 1 107 ? -11.108 4.937 -3.211 1.00 91.38 107 THR A CA 1
ATOM 826 C C . THR A 1 107 ? -10.551 6.334 -3.433 1.00 91.38 107 THR A C 1
ATOM 828 O O . THR A 1 107 ? -10.551 7.156 -2.509 1.00 91.38 107 THR A O 1
ATOM 831 N N . PRO A 1 108 ? -10.075 6.645 -4.650 1.00 84.25 108 PRO A N 1
ATOM 832 C CA . PRO A 1 108 ? -9.730 8.009 -5.001 1.00 84.25 108 PRO A CA 1
ATOM 833 C C . PRO A 1 108 ? -10.981 8.881 -4.912 1.00 84.25 108 PRO A C 1
ATOM 835 O O . PRO A 1 108 ? -12.056 8.497 -5.382 1.00 84.25 108 PRO A O 1
ATOM 838 N N . ALA A 1 109 ? -10.837 10.090 -4.371 1.00 81.38 109 ALA A N 1
ATOM 839 C CA . ALA A 1 109 ? -11.910 11.069 -4.442 1.00 81.38 109 ALA A CA 1
ATOM 840 C C . ALA A 1 109 ? -12.276 11.315 -5.915 1.00 81.38 109 ALA A C 1
ATOM 842 O O . ALA A 1 109 ? -11.404 11.608 -6.741 1.00 81.38 109 ALA A O 1
ATOM 843 N N . ARG A 1 110 ? -13.567 11.215 -6.251 1.00 70.81 110 ARG A N 1
ATOM 844 C CA . ARG A 1 110 ? -14.049 11.607 -7.578 1.00 70.81 110 ARG A CA 1
ATOM 845 C C . ARG A 1 110 ? -13.811 13.106 -7.738 1.00 70.81 110 ARG A C 1
ATOM 847 O O . ARG A 1 110 ? -14.397 13.908 -7.015 1.00 70.81 110 ARG A O 1
ATOM 854 N N . LYS A 1 111 ? -12.965 13.496 -8.691 1.00 70.81 111 LYS A N 1
ATOM 855 C CA . LYS A 1 111 ? -13.041 14.850 -9.242 1.00 70.81 111 LYS A CA 1
ATOM 856 C C . LYS A 1 111 ? -14.268 14.862 -10.142 1.00 70.81 111 LYS A C 1
ATOM 858 O O . LYS A 1 111 ? -14.288 14.128 -11.125 1.00 70.81 111 LYS A O 1
ATOM 863 N N . ASN A 1 112 ? -15.296 15.613 -9.757 1.00 62.75 112 ASN A N 1
ATOM 864 C CA . ASN A 1 112 ? -16.438 15.873 -10.629 1.00 62.75 112 ASN A CA 1
ATOM 865 C C . ASN A 1 112 ? -15.888 16.405 -11.963 1.00 62.75 112 ASN A C 1
ATOM 867 O O . ASN A 1 112 ? -15.123 17.373 -11.950 1.00 62.75 112 ASN A O 1
ATOM 871 N N . LEU A 1 113 ? -16.185 15.693 -13.053 1.00 54.62 113 LEU A N 1
ATOM 872 C CA . LEU A 1 113 ? -15.894 16.113 -14.425 1.00 54.62 113 LEU A CA 1
ATOM 873 C C . LEU A 1 113 ? -16.849 17.235 -14.829 1.00 54.62 113 LEU A C 1
ATOM 875 O O . LEU A 1 113 ? -18.041 17.127 -14.457 1.00 54.62 113 LEU A O 1
#

Radius of gyration: 13.73 Å; chains: 1; bounding box: 29×37×34 Å

Foldseek 3Di:
DVFEPPPVQWDEWDDAPVFQWIWTDHFQWIKIAHVVVRHIDTLAGDDPQKGWQYWYAPHVHSQWIWTWIDNNAWIKIFIFGADPVRHGVVSGTPDMDTDHHHDNYDDPPDPDD

pLDDT: mean 94.28, std 7.82, range [54.62, 98.69]

Sequence (113 aa):
MSNSPEIGSATNFATSSILKQLYYTVGNRVYLYDMLAKSARLIFTFPAGYVIKDIEMLRSTSKQLVIGVDNGTAGEVYYFSINGQGEFSNGTYAKKFTGFGEIVQITPARKNL